Protein AF-A0A495JS98-F1 (afdb_monomer_lite)

Sequence (91 aa):
MGTTSPQPPHVPAGTVLELSKEDWRYGGFTLFLRVESVRDDLSSYYDDEWVWVSGQQLARDGTPLGQLDALVRVSALPGAEDPAALGEQFD

Radius of gyration: 14.85 Å; chains: 1; bounding box: 31×41×39 Å

Secondary structure (DSSP, 8-state):
----------PPTT-EEEE-TTTEES-SS-EEEEEEEEEGGGGGGGTTTEEEEEEEEE-TTS-EEEEEEEEEEGGGSTT---GGGG-----

Organism: NCBI:txid589240

Foldseek 3Di:
DDPPDQDQQDADQQDWAFAACVFWPDDNGTWTWRFHDKDQVCCVVVVVQWTWTWGFTADPVRHTPGIDIIIGGSVSGPRSPDPVPPPDDDD

pLDDT: mean 74.95, std 16.18, range [38.56, 92.5]

Structure (mmCIF, N/CA/C/O backbone):
data_AF-A0A495JS98-F1
#
_entry.id   AF-A0A495JS98-F1
#
loop_
_atom_site.group_PDB
_atom_site.id
_atom_site.type_symbol
_atom_site.label_atom_id
_atom_site.label_alt_id
_atom_site.label_comp_id
_atom_site.label_asym_id
_atom_site.label_entity_id
_atom_site.label_seq_id
_atom_site.pdbx_PDB_ins_code
_atom_site.Cartn_x
_atom_site.Cartn_y
_atom_site.Cartn_z
_atom_site.occupancy
_atom_site.B_iso_or_equiv
_atom_site.auth_seq_id
_atom_site.auth_comp_id
_atom_site.auth_asym_id
_atom_site.auth_atom_id
_atom_site.pdbx_PDB_model_num
ATOM 1 N N . MET A 1 1 ? 17.434 -21.357 -28.172 1.00 40.53 1 MET A N 1
ATOM 2 C CA . MET A 1 1 ? 17.726 -20.028 -27.599 1.00 40.53 1 MET A CA 1
ATOM 3 C C . MET A 1 1 ? 16.410 -19.441 -27.097 1.00 40.53 1 MET A C 1
ATOM 5 O O . MET A 1 1 ? 15.804 -18.639 -27.791 1.00 40.53 1 MET A O 1
ATOM 9 N N . GLY A 1 2 ? 15.888 -19.932 -25.971 1.00 43.06 2 GLY A N 1
ATOM 10 C CA . GLY A 1 2 ? 14.722 -19.323 -25.332 1.00 43.06 2 GLY A CA 1
ATOM 11 C C . GLY A 1 2 ? 15.247 -18.323 -24.320 1.00 43.06 2 GLY A C 1
ATOM 12 O O . GLY A 1 2 ? 15.752 -18.735 -23.285 1.00 43.06 2 GLY A O 1
ATOM 13 N N . THR A 1 3 ? 15.225 -17.034 -24.637 1.00 38.56 3 THR A N 1
ATOM 14 C CA . THR A 1 3 ? 15.421 -16.006 -23.615 1.00 38.56 3 THR A CA 1
ATOM 15 C C . THR A 1 3 ? 14.143 -15.987 -22.789 1.00 38.56 3 THR A C 1
ATOM 17 O O . THR A 1 3 ? 13.166 -15.348 -23.175 1.00 38.56 3 THR A O 1
ATOM 20 N N . THR A 1 4 ? 14.101 -16.755 -21.704 1.00 44.50 4 THR A N 1
ATOM 21 C CA . THR A 1 4 ? 13.117 -16.536 -20.646 1.00 44.50 4 THR A CA 1
ATOM 22 C C . THR A 1 4 ? 13.452 -15.182 -20.039 1.00 44.50 4 THR A C 1
ATOM 24 O O . THR A 1 4 ? 14.355 -15.079 -19.210 1.00 44.50 4 THR A O 1
ATOM 27 N N . SER A 1 5 ? 12.801 -14.123 -20.530 1.00 42.28 5 SER A N 1
ATOM 28 C CA . SER A 1 5 ? 12.760 -12.857 -19.803 1.00 42.28 5 SER A CA 1
ATOM 29 C C . SER A 1 5 ? 12.303 -13.163 -18.377 1.00 42.28 5 SER A C 1
ATOM 31 O O . SER A 1 5 ? 11.391 -13.983 -18.228 1.00 42.28 5 SER A O 1
ATOM 33 N N . PRO A 1 6 ? 12.908 -12.556 -17.343 1.00 50.00 6 PRO A N 1
ATOM 34 C CA . PRO A 1 6 ? 12.339 -12.607 -16.007 1.00 50.00 6 PRO A CA 1
ATOM 35 C C . PRO A 1 6 ? 10.945 -11.997 -16.123 1.00 50.00 6 PRO A C 1
ATOM 37 O O . PRO A 1 6 ? 10.794 -10.805 -16.381 1.00 50.00 6 PRO A O 1
ATOM 40 N N . GLN A 1 7 ? 9.924 -12.848 -16.099 1.00 47.28 7 GLN A N 1
ATOM 41 C CA . GLN A 1 7 ? 8.558 -12.378 -16.177 1.00 47.28 7 GLN A CA 1
ATOM 42 C C . GLN A 1 7 ? 8.306 -11.661 -14.851 1.00 47.28 7 GLN A C 1
ATOM 44 O O . GLN A 1 7 ? 8.515 -12.279 -13.803 1.00 47.28 7 GLN A O 1
ATOM 49 N N . PRO A 1 8 ? 7.927 -10.377 -14.871 1.00 53.19 8 PRO A N 1
ATOM 50 C CA . PRO A 1 8 ? 7.683 -9.646 -13.642 1.00 53.19 8 PRO A CA 1
ATOM 51 C C . PRO A 1 8 ? 6.645 -10.393 -12.796 1.00 53.19 8 PRO A C 1
ATOM 53 O O . PRO A 1 8 ? 5.732 -11.018 -13.355 1.00 53.19 8 PRO A O 1
ATOM 56 N N . PRO A 1 9 ? 6.777 -10.367 -11.459 1.00 60.56 9 PRO A N 1
ATOM 57 C CA . PRO A 1 9 ? 5.890 -11.089 -10.556 1.00 60.56 9 PRO A CA 1
ATOM 58 C C . PRO A 1 9 ? 4.442 -10.664 -10.811 1.00 60.56 9 PRO A C 1
ATOM 60 O O . PRO A 1 9 ? 4.017 -9.551 -10.494 1.00 60.56 9 PRO A O 1
ATOM 63 N N . HIS A 1 10 ? 3.662 -11.555 -11.414 1.00 64.44 10 HIS A N 1
ATOM 64 C CA . HIS A 1 10 ? 2.297 -11.249 -11.808 1.00 64.44 10 HIS A CA 1
ATOM 65 C C . HIS A 1 10 ? 1.368 -11.515 -10.621 1.00 64.44 10 HIS A C 1
ATOM 67 O O . HIS A 1 10 ? 0.821 -12.607 -10.473 1.00 64.44 10 HIS A O 1
ATOM 73 N N . VAL A 1 11 ? 1.218 -10.526 -9.737 1.00 72.81 11 VAL A N 1
ATOM 74 C CA . VAL A 1 11 ? 0.337 -10.637 -8.565 1.00 72.81 11 VAL A CA 1
ATOM 75 C C . VAL A 1 11 ? -1.107 -10.364 -8.995 1.00 72.81 11 VAL A C 1
ATOM 77 O O . VAL A 1 11 ? -1.416 -9.246 -9.417 1.00 72.81 11 VAL A O 1
ATOM 80 N N . PRO A 1 12 ? -2.021 -11.345 -8.891 1.00 77.25 12 PRO A N 1
ATOM 81 C CA . PRO A 1 12 ? -3.392 -11.147 -9.330 1.00 77.25 12 PRO A CA 1
ATOM 82 C C . PRO A 1 12 ? -4.126 -10.151 -8.428 1.00 77.25 12 PRO A C 1
ATOM 84 O O . PRO A 1 12 ? -3.982 -10.170 -7.200 1.00 77.25 12 PRO A O 1
ATOM 87 N N . ALA A 1 13 ? -4.972 -9.315 -9.035 1.00 80.75 13 ALA A N 1
ATOM 88 C CA . ALA A 1 13 ? -5.875 -8.442 -8.296 1.00 80.75 13 ALA A CA 1
ATOM 89 C C . ALA A 1 13 ? -6.779 -9.271 -7.366 1.00 80.75 13 ALA A C 1
ATOM 91 O O . ALA A 1 13 ? -7.297 -10.327 -7.731 1.00 80.75 13 ALA A O 1
ATOM 92 N N . GLY A 1 14 ? -6.953 -8.794 -6.140 1.00 83.25 14 GLY A N 1
ATOM 93 C CA . GLY A 1 14 ? -7.646 -9.478 -5.057 1.00 83.25 14 GLY A CA 1
ATOM 94 C C . GLY A 1 14 ? -6.733 -10.267 -4.119 1.00 83.25 14 GLY A C 1
ATOM 95 O O . GLY A 1 14 ? -7.214 -10.651 -3.051 1.00 83.25 14 GLY A O 1
ATOM 96 N N . THR A 1 15 ? -5.455 -10.462 -4.466 1.00 86.31 15 THR A N 1
ATOM 97 C CA . THR A 1 15 ? -4.455 -11.102 -3.595 1.00 86.31 15 THR A CA 1
ATOM 98 C C . THR A 1 15 ? -4.175 -10.232 -2.383 1.00 86.31 15 THR A C 1
ATOM 100 O O . THR A 1 15 ? -3.928 -9.038 -2.524 1.00 86.31 15 THR A O 1
ATOM 103 N N . VAL A 1 16 ? -4.196 -10.824 -1.191 1.00 87.00 16 VAL A N 1
ATOM 104 C CA . VAL A 1 16 ? -3.785 -10.143 0.038 1.00 87.00 16 VAL A CA 1
ATOM 105 C C . VAL A 1 16 ? -2.300 -10.398 0.246 1.00 87.00 16 VAL A C 1
ATOM 107 O O . VAL A 1 16 ? -1.890 -11.533 0.472 1.00 87.00 16 VAL A O 1
ATOM 110 N N . LEU A 1 17 ? -1.508 -9.338 0.144 1.00 86.31 17 LEU A N 1
ATOM 111 C CA . LEU A 1 17 ? -0.093 -9.337 0.478 1.00 86.31 17 LEU A CA 1
ATOM 112 C C . LEU A 1 17 ? 0.067 -9.047 1.965 1.00 86.31 17 LEU A C 1
ATOM 114 O O . LEU A 1 17 ? -0.504 -8.079 2.470 1.00 86.31 17 LEU A O 1
ATOM 118 N N . GLU A 1 18 ? 0.861 -9.867 2.642 1.00 89.75 18 GLU A N 1
ATOM 119 C CA . GLU A 1 18 ? 1.380 -9.583 3.975 1.00 89.75 18 GLU A CA 1
ATOM 120 C C . GLU A 1 18 ? 2.835 -9.139 3.817 1.00 89.75 18 GLU A C 1
ATOM 122 O O . GLU A 1 18 ? 3.695 -9.929 3.441 1.00 89.75 18 GLU A O 1
ATOM 127 N N . LEU A 1 19 ? 3.095 -7.856 4.053 1.00 87.00 19 LEU A N 1
ATOM 128 C CA . LEU A 1 19 ? 4.405 -7.246 3.853 1.00 87.00 19 LEU A CA 1
ATOM 129 C C . LEU A 1 19 ? 4.970 -6.815 5.199 1.00 87.00 19 LEU A C 1
ATOM 131 O O . LEU A 1 19 ? 4.341 -6.038 5.927 1.00 87.00 19 LEU A O 1
ATOM 135 N N . SER A 1 20 ? 6.170 -7.282 5.539 1.00 87.06 20 SER A N 1
ATOM 136 C CA . SER A 1 20 ? 6.868 -6.807 6.735 1.00 87.06 20 SER A CA 1
ATOM 137 C C . SER A 1 20 ? 7.344 -5.377 6.521 1.00 87.06 20 SER A C 1
ATOM 139 O O . SER A 1 20 ? 7.546 -4.948 5.392 1.00 87.06 20 SER A O 1
ATOM 141 N N . LYS A 1 21 ? 7.621 -4.637 7.601 1.00 86.12 21 LYS A N 1
ATOM 142 C CA . LYS A 1 21 ? 8.131 -3.248 7.538 1.00 86.12 21 LYS A CA 1
ATOM 143 C C . LYS A 1 21 ? 9.371 -3.050 6.633 1.00 86.12 21 LYS A C 1
ATOM 145 O O . LYS A 1 21 ? 9.734 -1.919 6.343 1.00 86.12 21 LYS A O 1
ATOM 150 N N . GLU A 1 22 ? 10.087 -4.128 6.315 1.00 85.50 22 GLU A N 1
ATOM 151 C CA . GLU A 1 22 ? 11.327 -4.146 5.526 1.00 85.50 22 GLU A CA 1
ATOM 152 C C . GLU A 1 22 ? 11.049 -4.393 4.032 1.00 85.50 22 GLU A C 1
ATOM 154 O O . GLU A 1 22 ? 11.831 -3.981 3.174 1.00 85.50 22 GLU A O 1
ATOM 159 N N . ASP A 1 23 ? 9.902 -5.005 3.734 1.00 85.69 23 ASP A N 1
ATOM 160 C CA . ASP A 1 23 ? 9.460 -5.419 2.403 1.00 85.69 23 ASP A CA 1
ATOM 161 C C . ASP A 1 23 ? 8.624 -4.351 1.692 1.00 85.69 23 ASP A C 1
ATOM 163 O O . ASP A 1 23 ? 8.318 -4.484 0.508 1.00 85.69 23 ASP A O 1
ATOM 167 N N . TRP A 1 24 ? 8.255 -3.274 2.388 1.00 88.06 24 TRP A N 1
ATOM 168 C CA . TRP A 1 24 ? 7.586 -2.125 1.788 1.00 88.06 24 TRP A CA 1
ATOM 169 C C . TRP A 1 24 ? 8.089 -0.801 2.365 1.00 88.06 24 TRP A C 1
ATOM 171 O O . TRP A 1 24 ? 8.565 -0.712 3.497 1.00 88.06 24 TRP A O 1
ATOM 181 N N . ARG A 1 25 ? 7.995 0.258 1.562 1.00 81.94 25 ARG A N 1
ATOM 182 C CA . ARG A 1 25 ? 8.329 1.635 1.955 1.00 81.94 25 ARG A CA 1
ATOM 183 C C . ARG A 1 25 ? 7.062 2.404 2.310 1.00 81.94 25 ARG A C 1
ATOM 185 O O . ARG A 1 25 ? 6.003 2.102 1.790 1.00 81.94 25 ARG A O 1
ATOM 192 N N . TYR A 1 26 ? 7.216 3.461 3.110 1.00 74.19 26 TYR A N 1
ATOM 193 C CA . TYR A 1 26 ? 6.166 4.399 3.559 1.00 74.19 26 TYR A CA 1
ATOM 194 C C . TYR A 1 26 ? 5.390 4.016 4.827 1.00 74.19 26 TYR A C 1
ATOM 196 O O . TYR A 1 26 ? 4.674 4.863 5.359 1.00 74.19 26 TYR A O 1
ATOM 204 N N . GLY A 1 27 ? 5.625 2.840 5.415 1.00 65.88 27 GLY A N 1
ATOM 205 C CA . GLY A 1 27 ? 5.176 2.564 6.779 1.00 65.88 27 GLY A CA 1
ATOM 206 C C . GLY A 1 27 ? 6.143 1.704 7.574 1.00 65.88 27 GLY A C 1
ATOM 207 O O . GLY A 1 27 ? 6.906 0.909 7.045 1.00 65.88 27 GLY A O 1
ATOM 208 N N . GLY A 1 28 ? 6.141 1.926 8.886 1.00 76.06 28 GLY A N 1
ATOM 209 C CA . GLY A 1 28 ? 7.007 1.233 9.843 1.00 76.06 28 GLY A CA 1
ATOM 210 C C . GLY A 1 28 ? 6.355 0.006 10.481 1.00 76.06 28 GLY A C 1
ATOM 211 O O . GLY A 1 28 ? 6.708 -0.343 11.604 1.00 76.06 28 GLY A O 1
ATOM 212 N N . PHE A 1 29 ? 5.362 -0.597 9.825 1.00 83.50 29 PHE A N 1
ATOM 213 C CA . PHE A 1 29 ? 4.527 -1.668 10.376 1.00 83.50 29 PHE A CA 1
ATOM 214 C C . PHE A 1 29 ? 4.215 -2.732 9.320 1.00 83.50 29 PHE A C 1
ATOM 216 O O . PHE A 1 29 ? 4.410 -2.503 8.129 1.00 83.50 29 PHE A O 1
ATOM 223 N N . THR A 1 30 ? 3.735 -3.898 9.756 1.00 87.75 30 THR A N 1
ATOM 224 C CA . THR A 1 30 ? 3.263 -4.956 8.853 1.00 87.75 30 THR A CA 1
ATOM 225 C C . THR A 1 30 ? 2.034 -4.482 8.090 1.00 87.75 30 THR A C 1
ATOM 227 O O . THR A 1 30 ? 1.024 -4.121 8.702 1.00 87.75 30 THR A O 1
ATOM 230 N N . LEU A 1 31 ? 2.120 -4.480 6.765 1.00 86.75 31 LEU A N 1
ATOM 231 C CA . LEU A 1 31 ? 1.050 -4.046 5.886 1.00 86.75 31 LEU A CA 1
ATOM 232 C C . LEU A 1 31 ? 0.314 -5.257 5.320 1.00 86.75 31 LEU A C 1
ATOM 234 O O . LEU A 1 31 ? 0.920 -6.123 4.699 1.00 86.75 31 LEU A O 1
ATOM 238 N N . PHE A 1 32 ? -1.004 -5.266 5.494 1.00 90.81 32 PHE A N 1
ATOM 239 C CA . PHE A 1 32 ? -1.899 -6.158 4.771 1.00 90.81 32 PHE A CA 1
ATOM 240 C C . PHE A 1 32 ? -2.498 -5.359 3.623 1.00 90.81 32 PHE A C 1
ATOM 242 O O . PHE A 1 32 ? -3.272 -4.433 3.861 1.00 90.81 32 PHE A O 1
ATOM 249 N N . LEU A 1 33 ? -2.115 -5.663 2.388 1.00 89.94 33 LEU A N 1
ATOM 250 C CA . LEU A 1 33 ? -2.589 -4.936 1.215 1.00 89.94 33 LEU A CA 1
ATOM 251 C C . LEU A 1 33 ? -3.288 -5.8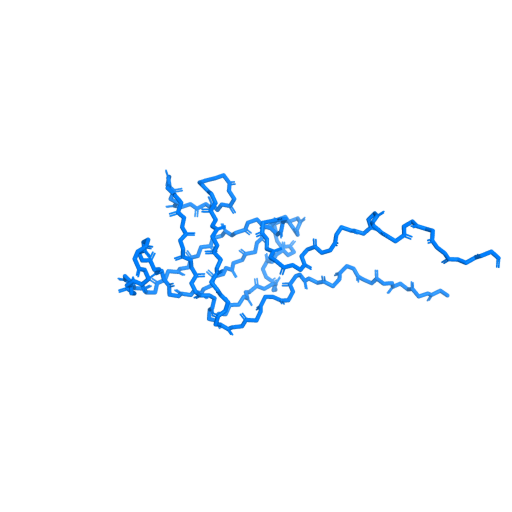98 0.272 1.00 89.94 33 LEU A C 1
ATOM 253 O O . LEU A 1 33 ? -2.676 -6.825 -0.251 1.00 89.94 33 LEU A O 1
ATOM 257 N N . ARG A 1 34 ? -4.571 -5.659 0.021 1.00 91.12 34 ARG A N 1
ATOM 258 C CA . ARG A 1 34 ? -5.277 -6.342 -1.052 1.00 91.12 34 ARG A CA 1
ATOM 259 C C . ARG A 1 34 ? -4.947 -5.656 -2.367 1.00 91.12 34 ARG A C 1
ATOM 261 O O . ARG A 1 34 ? -5.391 -4.538 -2.595 1.00 91.12 34 ARG A O 1
ATOM 268 N N . VAL A 1 35 ? -4.186 -6.331 -3.216 1.00 89.44 35 VAL A N 1
ATOM 269 C CA . VAL A 1 35 ? -3.768 -5.831 -4.528 1.00 89.44 35 VAL A CA 1
ATOM 270 C C . VAL A 1 35 ? -4.996 -5.510 -5.369 1.00 89.44 35 VAL A C 1
ATOM 272 O O . VAL A 1 35 ? -5.859 -6.364 -5.551 1.00 89.44 35 VAL A O 1
ATOM 275 N N . GLU A 1 36 ? -5.067 -4.304 -5.913 1.00 88.44 36 GLU A N 1
ATOM 276 C CA . GLU A 1 36 ? -6.054 -3.942 -6.935 1.00 88.44 36 GLU A CA 1
ATOM 277 C C . GLU A 1 36 ? -5.371 -3.735 -8.285 1.00 88.44 36 GLU A C 1
ATOM 279 O O . GLU A 1 36 ? -5.885 -4.164 -9.317 1.00 88.44 36 GLU A O 1
ATOM 284 N N . SER A 1 37 ? -4.182 -3.130 -8.278 1.00 84.44 37 SER A N 1
ATOM 285 C CA . SER A 1 37 ? -3.373 -2.912 -9.469 1.00 84.44 37 SER A CA 1
ATOM 286 C C . SER A 1 37 ? -1.886 -2.919 -9.124 1.00 84.44 37 SER A C 1
ATOM 288 O O . SER A 1 37 ? -1.455 -2.273 -8.170 1.00 84.44 37 SER A O 1
ATOM 290 N N . VAL A 1 38 ? -1.095 -3.632 -9.920 1.00 83.75 38 VAL A N 1
ATOM 291 C CA . VAL A 1 38 ? 0.369 -3.618 -9.849 1.00 83.75 38 VAL A CA 1
ATOM 292 C C . VAL A 1 38 ? 0.890 -2.819 -11.033 1.00 83.75 38 VAL A C 1
ATOM 294 O O . VAL A 1 38 ? 0.519 -3.084 -12.174 1.00 83.75 38 VAL A O 1
ATOM 297 N N . ARG A 1 39 ? 1.737 -1.829 -10.759 1.00 81.62 39 ARG A N 1
ATOM 298 C CA . ARG A 1 39 ? 2.404 -1.008 -11.771 1.00 81.62 39 ARG A CA 1
ATOM 299 C C . ARG A 1 39 ? 3.831 -1.490 -11.950 1.00 81.62 39 ARG A C 1
ATOM 301 O O . ARG A 1 39 ? 4.771 -0.867 -11.456 1.00 81.62 39 ARG A O 1
ATOM 308 N N . ASP A 1 40 ? 3.962 -2.605 -12.653 1.00 72.38 40 ASP A N 1
ATOM 309 C CA . ASP A 1 40 ? 5.261 -3.150 -13.029 1.00 72.38 40 ASP A CA 1
ATOM 310 C C . ASP A 1 40 ? 5.992 -2.278 -14.060 1.00 72.38 40 ASP A C 1
ATOM 312 O O . ASP A 1 40 ? 7.205 -2.194 -14.027 1.00 72.38 40 ASP A O 1
ATOM 316 N N . ASP A 1 41 ? 5.297 -1.470 -14.866 1.00 70.38 41 ASP A N 1
ATOM 317 C CA . ASP A 1 41 ? 5.959 -0.507 -15.765 1.00 70.38 41 ASP A CA 1
ATOM 318 C C . ASP A 1 41 ? 6.907 0.470 -15.038 1.00 70.38 41 ASP A C 1
ATOM 320 O O . ASP A 1 41 ? 7.776 1.094 -15.648 1.00 70.38 41 ASP A O 1
ATOM 324 N N . LEU A 1 42 ? 6.722 0.636 -13.723 1.00 70.31 42 LEU A N 1
ATOM 325 C CA . LEU A 1 42 ? 7.571 1.470 -12.882 1.00 70.31 42 LEU A CA 1
ATOM 326 C C . LEU A 1 42 ? 8.723 0.694 -12.227 1.00 70.31 42 LEU A C 1
ATOM 328 O O . LEU A 1 42 ? 9.636 1.346 -11.729 1.00 70.31 42 LEU A O 1
ATOM 332 N N . SER A 1 43 ? 8.721 -0.643 -12.226 1.00 69.88 43 SER A N 1
ATOM 333 C CA . SER A 1 43 ? 9.738 -1.469 -11.555 1.00 69.88 43 SER A CA 1
ATOM 334 C C . SER A 1 43 ? 11.119 -1.341 -12.203 1.00 69.88 43 SER A C 1
ATOM 336 O O . SER A 1 43 ? 12.116 -1.200 -11.496 1.00 69.88 43 SER A O 1
ATOM 338 N N . SER A 1 44 ? 11.173 -1.203 -13.531 1.00 69.38 44 SER A N 1
ATOM 339 C CA . SER A 1 44 ? 12.401 -0.907 -14.288 1.00 69.38 44 SER A CA 1
ATOM 340 C C . SER A 1 44 ? 13.089 0.409 -13.880 1.00 69.38 44 SER A C 1
ATOM 342 O O . SER A 1 44 ? 14.287 0.575 -14.093 1.00 69.38 44 SER A O 1
ATOM 344 N N . TYR A 1 45 ? 12.372 1.361 -13.267 1.00 72.69 45 TYR A N 1
ATOM 345 C CA . TYR A 1 45 ? 12.990 2.575 -12.707 1.00 72.69 45 TYR A CA 1
ATOM 346 C C . TYR A 1 45 ? 13.652 2.346 -11.337 1.00 72.69 45 TYR A C 1
ATOM 348 O O . TYR A 1 45 ? 14.388 3.214 -10.865 1.00 72.69 45 TYR A O 1
ATOM 356 N N . TYR A 1 46 ? 13.392 1.200 -10.705 1.00 71.88 46 TYR A N 1
ATOM 357 C CA . TYR A 1 46 ? 13.874 0.811 -9.379 1.00 71.88 46 TYR A CA 1
ATOM 358 C C . TYR A 1 46 ? 14.696 -0.487 -9.418 1.00 71.88 46 TYR A C 1
ATOM 360 O O . TYR A 1 46 ? 14.645 -1.271 -8.469 1.00 71.88 46 TYR A O 1
ATOM 368 N N . ASP A 1 47 ? 15.457 -0.696 -10.498 1.00 72.62 47 ASP A N 1
ATOM 369 C CA . ASP A 1 47 ? 16.346 -1.858 -10.678 1.00 72.62 47 ASP A CA 1
ATOM 370 C C . ASP A 1 47 ? 15.600 -3.210 -10.645 1.00 72.62 47 ASP A C 1
ATOM 372 O O . ASP A 1 47 ? 16.163 -4.231 -10.264 1.00 72.62 47 ASP A O 1
ATOM 376 N N . ASP A 1 48 ? 14.297 -3.204 -10.962 1.00 74.56 48 ASP A N 1
ATOM 377 C CA . ASP A 1 48 ? 13.398 -4.363 -10.851 1.00 74.56 48 ASP A CA 1
ATOM 378 C C . ASP A 1 48 ? 13.331 -4.959 -9.422 1.00 74.56 48 ASP A C 1
ATOM 380 O O . ASP A 1 48 ? 12.798 -6.046 -9.198 1.00 74.56 48 ASP A O 1
ATOM 384 N N . GLU A 1 49 ? 13.824 -4.226 -8.415 1.00 81.25 49 GLU A N 1
ATOM 385 C CA . GLU A 1 49 ? 13.819 -4.641 -7.009 1.00 81.25 49 GLU A CA 1
ATOM 386 C C . GLU A 1 49 ? 12.520 -4.218 -6.301 1.00 81.25 49 GLU A C 1
ATOM 388 O O . GLU A 1 49 ? 12.074 -4.867 -5.348 1.00 81.25 49 GLU A O 1
ATOM 393 N N . TRP A 1 50 ? 11.878 -3.149 -6.782 1.00 85.19 50 TRP A N 1
ATOM 394 C CA . TRP A 1 50 ? 10.678 -2.567 -6.182 1.00 85.19 50 TRP A CA 1
ATOM 395 C C . TRP A 1 50 ? 9.580 -2.341 -7.210 1.00 85.19 50 TRP A C 1
ATOM 397 O O . TRP A 1 50 ? 9.831 -1.855 -8.307 1.00 85.19 50 TRP A O 1
ATOM 407 N N . VAL A 1 51 ? 8.337 -2.598 -6.815 1.00 85.00 51 VAL A N 1
ATOM 408 C CA . VAL A 1 51 ? 7.157 -2.383 -7.646 1.00 85.00 51 VAL A CA 1
ATOM 409 C C . VAL A 1 51 ? 6.092 -1.596 -6.895 1.00 85.00 51 VAL A C 1
ATOM 411 O O . VAL A 1 51 ? 5.895 -1.747 -5.687 1.00 85.00 51 VAL A O 1
ATOM 414 N N . TRP A 1 52 ? 5.398 -0.720 -7.616 1.00 87.44 52 TRP A N 1
ATOM 415 C CA . TRP A 1 52 ? 4.269 0.020 -7.071 1.00 87.44 52 TRP A CA 1
ATOM 416 C C . TRP A 1 52 ? 3.023 -0.857 -7.064 1.00 87.44 52 TRP A C 1
ATOM 418 O O . TRP A 1 52 ? 2.541 -1.279 -8.115 1.00 87.44 52 TRP A O 1
ATOM 428 N N . VAL A 1 53 ? 2.472 -1.085 -5.877 1.00 86.62 53 VAL A N 1
ATOM 429 C CA . VAL A 1 53 ? 1.218 -1.810 -5.689 1.00 86.62 53 VAL A CA 1
ATOM 430 C C . VAL A 1 53 ? 0.178 -0.836 -5.157 1.00 86.62 53 VAL A C 1
ATOM 432 O O . VAL A 1 53 ? 0.314 -0.292 -4.064 1.00 86.62 53 VAL A O 1
ATOM 435 N N . SER A 1 54 ? -0.868 -0.623 -5.946 1.00 89.75 54 SER A N 1
ATOM 436 C CA . SER A 1 54 ? -2.072 0.082 -5.525 1.00 89.75 54 SER A CA 1
ATOM 437 C C . SER A 1 54 ? -3.091 -0.943 -5.058 1.00 89.75 54 SER A C 1
ATOM 439 O O . SER A 1 54 ? -3.355 -1.940 -5.743 1.00 89.75 54 SER A O 1
ATOM 441 N N . GLY A 1 55 ? -3.660 -0.726 -3.883 1.00 91.38 55 GLY A N 1
ATOM 442 C CA . GLY A 1 55 ? -4.648 -1.645 -3.361 1.00 91.38 55 GLY A CA 1
ATOM 443 C C . GLY A 1 55 ? -5.394 -1.120 -2.158 1.00 91.38 55 GLY A C 1
ATOM 444 O O . GLY A 1 55 ? -5.218 0.016 -1.724 1.00 91.38 55 GLY A O 1
ATOM 445 N N . GLN A 1 56 ? -6.203 -1.992 -1.574 1.00 92.50 56 GLN A N 1
ATOM 446 C CA . GLN A 1 56 ? -6.927 -1.695 -0.356 1.00 92.50 56 GLN A CA 1
ATOM 447 C C . GLN A 1 56 ? -6.134 -2.183 0.853 1.00 92.50 56 GLN A C 1
ATOM 449 O O . GLN A 1 56 ? -5.925 -3.384 1.035 1.00 92.50 56 GLN A O 1
ATOM 454 N N . GLN A 1 57 ? -5.697 -1.251 1.697 1.00 91.88 57 GLN A N 1
ATOM 455 C CA . GLN A 1 57 ? -5.105 -1.574 2.984 1.00 91.88 57 GLN A CA 1
ATOM 456 C C . GLN A 1 57 ? -6.154 -2.259 3.858 1.00 91.88 57 GLN A C 1
ATOM 458 O O . GLN A 1 57 ? -7.275 -1.771 4.018 1.00 91.88 57 GLN A O 1
ATOM 463 N N . LEU A 1 58 ? -5.759 -3.372 4.459 1.00 92.00 58 LEU A N 1
ATOM 464 C CA . LEU A 1 58 ? -6.537 -4.125 5.421 1.00 92.00 58 LEU A CA 1
ATOM 465 C C . LEU A 1 58 ? -5.917 -3.977 6.814 1.00 92.00 58 LEU A C 1
ATOM 467 O O . LEU A 1 58 ? -4.702 -3.859 6.988 1.00 92.00 58 LEU A O 1
ATOM 471 N N . ALA A 1 59 ? -6.767 -3.989 7.832 1.00 89.38 59 ALA A N 1
ATOM 472 C CA . ALA A 1 59 ? -6.352 -4.240 9.199 1.00 89.38 59 ALA A CA 1
ATOM 473 C C . ALA A 1 59 ? -5.993 -5.724 9.365 1.00 89.38 59 ALA A C 1
ATOM 475 O O . ALA A 1 59 ? -6.389 -6.567 8.562 1.00 89.38 59 ALA A O 1
ATOM 476 N N . ARG A 1 60 ? -5.336 -6.066 10.478 1.00 84.81 60 ARG A N 1
ATOM 477 C CA . ARG A 1 60 ? -5.031 -7.463 10.840 1.00 84.81 60 ARG A CA 1
ATOM 478 C C . ARG A 1 60 ? -6.274 -8.365 10.918 1.00 84.81 60 ARG A C 1
ATOM 480 O O . ARG A 1 60 ? -6.165 -9.568 10.738 1.00 84.81 60 ARG A O 1
ATOM 487 N N . ASP A 1 61 ? -7.437 -7.782 11.188 1.00 86.50 61 ASP A N 1
ATOM 488 C CA . ASP A 1 61 ? -8.731 -8.476 11.247 1.00 86.50 61 ASP A CA 1
ATOM 489 C C . ASP A 1 61 ? -9.382 -8.666 9.857 1.00 86.50 61 ASP A C 1
ATOM 491 O O . ASP A 1 61 ? -10.443 -9.264 9.733 1.00 86.50 61 ASP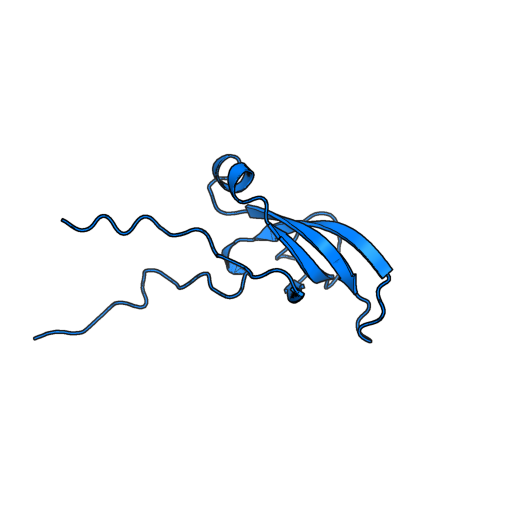 A O 1
ATOM 495 N N . GLY A 1 62 ? -8.764 -8.141 8.792 1.00 85.62 62 GLY A N 1
ATOM 496 C CA . GLY A 1 62 ? -9.309 -8.145 7.429 1.00 85.62 62 GLY A CA 1
ATOM 497 C C . GLY A 1 62 ? -10.210 -6.948 7.105 1.00 85.62 62 GLY A C 1
ATOM 498 O O . GLY A 1 62 ? -10.672 -6.818 5.973 1.00 85.62 62 GLY A O 1
ATOM 499 N N . THR A 1 63 ? -10.440 -6.044 8.062 1.00 90.62 63 THR A N 1
ATOM 500 C CA . THR A 1 63 ? -11.237 -4.825 7.851 1.00 90.62 63 THR A CA 1
ATOM 501 C C . THR A 1 63 ? -10.557 -3.886 6.849 1.00 90.62 63 THR A C 1
ATOM 503 O O . THR A 1 63 ? -9.402 -3.522 7.074 1.00 90.62 63 THR A O 1
ATOM 506 N N . PRO A 1 64 ? -11.241 -3.433 5.784 1.00 90.88 64 PRO A N 1
ATOM 507 C CA . PRO A 1 64 ? -10.687 -2.452 4.859 1.00 90.88 64 PRO A CA 1
ATOM 508 C C . PRO A 1 64 ? -10.505 -1.093 5.547 1.00 90.88 64 PRO A C 1
ATOM 510 O O . PRO A 1 64 ? -11.460 -0.508 6.053 1.00 90.88 64 PRO A O 1
ATOM 513 N N . LEU A 1 65 ? -9.269 -0.595 5.561 1.00 89.12 65 LEU A N 1
ATOM 514 C CA . LEU A 1 65 ? -8.890 0.695 6.146 1.00 89.12 65 LEU A CA 1
ATOM 515 C C . LEU A 1 65 ? -8.936 1.832 5.119 1.00 89.12 65 LEU A C 1
ATOM 517 O O . LEU A 1 65 ? -9.219 2.971 5.482 1.00 89.12 65 LEU A O 1
ATOM 521 N N . GLY A 1 66 ? -8.686 1.530 3.844 1.00 90.06 66 GLY A N 1
ATOM 522 C CA . GLY A 1 66 ? -8.702 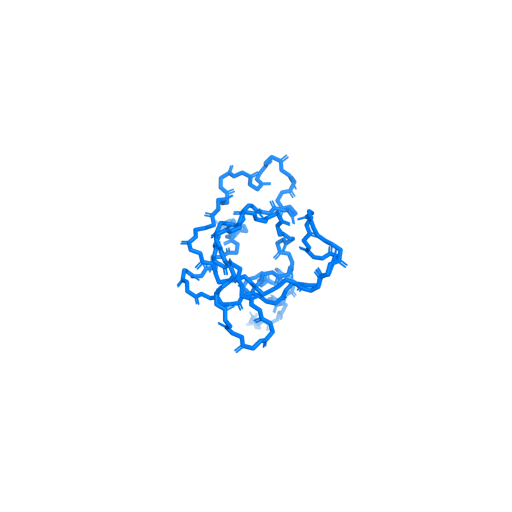2.517 2.765 1.00 90.06 66 GLY A CA 1
ATOM 523 C C . GLY A 1 66 ? -7.834 2.100 1.587 1.00 90.06 66 GLY A C 1
ATOM 524 O O . GLY A 1 66 ? -7.190 1.057 1.632 1.00 90.06 66 GLY A O 1
ATOM 525 N N . GLN A 1 67 ? -7.828 2.907 0.531 1.00 90.56 67 GLN A N 1
ATOM 526 C CA . GLN A 1 67 ? -6.923 2.706 -0.597 1.00 90.56 67 GLN A CA 1
ATOM 527 C C . GLN A 1 67 ? -5.524 3.217 -0.227 1.00 90.56 67 GLN A C 1
ATOM 529 O O . GLN A 1 67 ? -5.390 4.300 0.346 1.00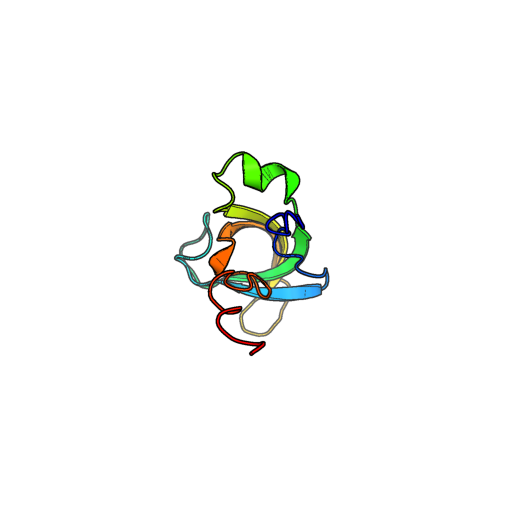 90.56 67 GLN A O 1
ATOM 534 N N . LEU A 1 68 ? -4.501 2.423 -0.528 1.00 88.06 68 LEU A N 1
ATOM 535 C CA . LEU A 1 68 ? -3.103 2.712 -0.251 1.00 88.06 68 LEU A CA 1
ATOM 536 C C . LEU A 1 68 ? -2.253 2.291 -1.448 1.00 88.06 68 LEU A C 1
ATOM 538 O O . LEU A 1 68 ? -2.320 1.153 -1.912 1.00 88.06 68 LEU A O 1
ATOM 542 N N . ASP A 1 69 ? -1.406 3.206 -1.894 1.00 88.25 69 ASP A N 1
ATOM 543 C CA . ASP A 1 69 ? -0.333 2.909 -2.825 1.00 88.25 69 ASP A CA 1
ATOM 544 C C . ASP A 1 69 ? 0.952 2.660 -2.021 1.00 88.25 69 ASP A C 1
ATOM 546 O O . ASP A 1 69 ? 1.430 3.536 -1.294 1.00 88.25 69 ASP A O 1
ATOM 550 N N . ALA A 1 70 ? 1.499 1.451 -2.127 1.00 87.06 70 ALA A N 1
ATOM 551 C CA . ALA A 1 70 ? 2.704 1.028 -1.429 1.00 87.06 70 ALA A CA 1
ATOM 552 C C . ALA A 1 70 ? 3.783 0.618 -2.433 1.00 87.06 70 ALA A C 1
ATOM 554 O O . ALA A 1 70 ? 3.508 -0.046 -3.433 1.00 87.06 70 ALA A O 1
ATOM 555 N N . LEU A 1 71 ? 5.029 0.987 -2.143 1.00 88.50 71 LEU A N 1
ATOM 556 C CA . LEU A 1 71 ? 6.180 0.484 -2.880 1.00 88.50 71 LEU A CA 1
ATOM 557 C C . LEU A 1 71 ? 6.650 -0.798 -2.196 1.00 88.50 71 LEU A C 1
ATOM 559 O O . LEU A 1 71 ? 7.079 -0.755 -1.041 1.00 88.50 71 LEU A O 1
ATOM 563 N N . VAL A 1 72 ? 6.529 -1.915 -2.903 1.00 87.06 72 VA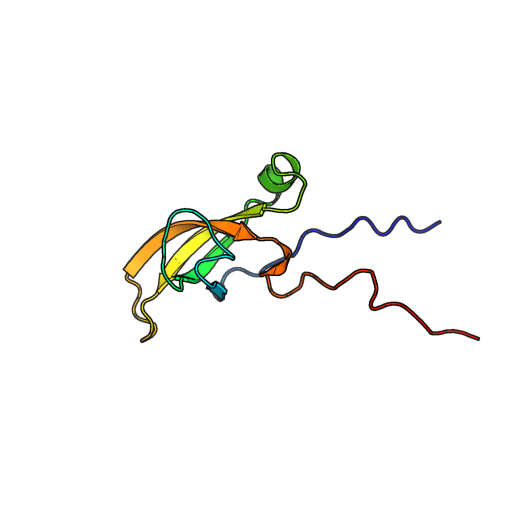L A N 1
ATOM 564 C CA . VAL A 1 72 ? 6.715 -3.273 -2.386 1.00 87.06 72 VAL A CA 1
ATOM 565 C C . VAL A 1 72 ? 7.926 -3.907 -3.050 1.00 87.06 72 VAL A C 1
ATOM 567 O O . VAL A 1 72 ? 8.134 -3.738 -4.249 1.00 87.06 72 VAL A O 1
ATOM 570 N N . ARG A 1 73 ? 8.732 -4.636 -2.284 1.00 86.00 73 ARG A N 1
ATOM 571 C CA . ARG A 1 73 ? 9.873 -5.377 -2.815 1.00 86.00 73 ARG A CA 1
ATOM 572 C C . ARG A 1 73 ? 9.385 -6.555 -3.658 1.00 86.00 73 ARG A C 1
ATOM 574 O O . ARG A 1 73 ? 8.547 -7.332 -3.207 1.00 86.00 73 ARG A O 1
ATOM 581 N N . VAL A 1 74 ? 9.954 -6.730 -4.847 1.00 80.38 74 VAL A N 1
ATOM 582 C CA . VAL A 1 74 ? 9.608 -7.823 -5.771 1.00 80.38 74 VAL A CA 1
ATOM 583 C C . VAL A 1 74 ? 9.809 -9.198 -5.125 1.00 80.38 74 VAL A C 1
ATOM 585 O O . VAL A 1 74 ? 8.926 -10.042 -5.223 1.00 80.38 74 VAL A O 1
ATOM 588 N N . SER A 1 75 ? 10.887 -9.399 -4.359 1.00 80.31 75 SER A N 1
ATOM 589 C CA . SER A 1 75 ? 11.134 -10.653 -3.622 1.00 80.31 75 SER A CA 1
ATOM 590 C C . SER A 1 75 ? 10.097 -10.979 -2.540 1.00 80.31 75 SER A C 1
ATOM 592 O O . SER A 1 75 ? 10.033 -12.119 -2.094 1.00 80.31 75 SER A O 1
ATOM 594 N N . ALA A 1 76 ? 9.303 -10.001 -2.093 1.00 79.25 76 ALA A N 1
ATOM 595 C CA . ALA A 1 76 ? 8.232 -10.216 -1.120 1.00 79.25 76 ALA A CA 1
ATOM 596 C C . ALA A 1 76 ? 6.891 -10.572 -1.785 1.00 79.25 76 ALA A C 1
ATOM 598 O O . ALA A 1 76 ? 5.912 -10.864 -1.096 1.00 79.25 76 ALA A O 1
ATOM 599 N N . LEU A 1 77 ? 6.821 -10.533 -3.120 1.00 79.19 77 LEU A N 1
ATOM 600 C CA . LEU A 1 77 ? 5.611 -10.856 -3.857 1.00 79.19 77 LEU A CA 1
ATOM 601 C C . L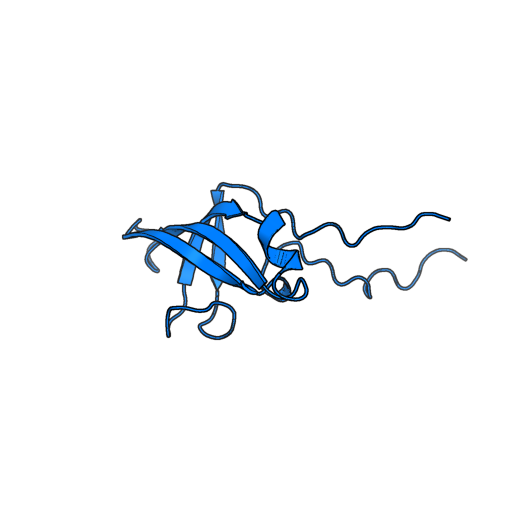EU A 1 77 ? 5.484 -12.367 -4.106 1.00 79.19 77 LEU A C 1
ATOM 603 O O . LEU A 1 77 ? 6.450 -13.022 -4.506 1.00 79.19 77 LEU A O 1
ATOM 607 N N . PRO A 1 78 ? 4.275 -12.934 -3.942 1.00 67.94 78 PRO A N 1
ATOM 608 C CA . PRO A 1 78 ? 4.015 -14.320 -4.291 1.00 67.94 78 PRO A CA 1
ATOM 609 C C . PRO A 1 78 ? 4.129 -14.480 -5.812 1.00 67.94 78 PRO A C 1
ATOM 611 O O . PRO A 1 78 ? 3.421 -13.812 -6.564 1.00 67.94 78 PRO A O 1
ATOM 614 N N . GLY A 1 79 ? 5.025 -15.359 -6.261 1.00 57.41 79 GLY A N 1
ATOM 615 C CA . GLY A 1 79 ? 5.305 -15.569 -7.686 1.00 57.41 79 GLY A CA 1
ATOM 616 C C . GLY A 1 79 ? 6.596 -14.922 -8.189 1.00 57.41 79 GLY A C 1
ATOM 617 O O . GLY A 1 79 ? 6.893 -15.047 -9.373 1.00 57.41 79 GLY A O 1
ATOM 618 N N . ALA A 1 80 ? 7.395 -14.297 -7.315 1.00 55.09 80 ALA A N 1
ATOM 619 C CA . ALA A 1 80 ? 8.829 -14.163 -7.557 1.00 55.09 80 ALA A CA 1
ATOM 620 C C . ALA A 1 80 ? 9.460 -15.564 -7.470 1.00 55.09 80 ALA A C 1
ATOM 622 O O . ALA A 1 80 ? 10.042 -15.946 -6.457 1.00 55.09 80 ALA A O 1
ATOM 623 N N . GLU A 1 81 ? 9.235 -16.389 -8.493 1.00 47.66 81 GLU A N 1
ATOM 624 C CA . GLU A 1 81 ? 9.948 -17.651 -8.618 1.00 47.66 81 GLU A CA 1
ATOM 625 C C . GLU A 1 81 ? 11.429 -17.327 -8.784 1.00 47.66 81 GLU A C 1
ATOM 627 O O . GLU A 1 81 ? 11.841 -16.614 -9.700 1.00 47.66 81 GLU A O 1
ATOM 632 N N . ASP A 1 82 ? 12.216 -17.823 -7.839 1.00 44.62 82 ASP A N 1
ATOM 633 C CA . ASP A 1 82 ? 13.662 -17.753 -7.862 1.00 44.62 82 ASP A CA 1
ATOM 634 C C . ASP A 1 82 ? 14.155 -18.411 -9.167 1.00 44.62 82 ASP A C 1
ATOM 636 O O . ASP A 1 82 ? 13.922 -19.611 -9.365 1.00 44.62 82 ASP A O 1
ATOM 640 N N . PRO A 1 83 ? 14.829 -17.690 -10.085 1.00 48.41 83 PRO A N 1
ATOM 641 C CA . PRO A 1 83 ? 15.344 -18.304 -11.307 1.00 48.41 83 PRO A CA 1
ATOM 642 C C . PRO A 1 83 ? 16.402 -19.386 -11.016 1.00 48.41 83 PRO A C 1
ATOM 644 O O . PRO A 1 83 ? 16.784 -20.115 -11.932 1.00 48.41 83 PRO A O 1
ATOM 647 N N . ALA A 1 84 ? 16.866 -19.536 -9.764 1.00 47.03 84 ALA A N 1
ATOM 648 C CA . ALA A 1 84 ? 17.779 -20.600 -9.355 1.00 47.03 84 ALA A CA 1
ATOM 649 C C . ALA A 1 84 ? 17.093 -21.946 -9.038 1.00 47.03 84 ALA A C 1
ATOM 651 O O . ALA A 1 84 ? 17.789 -22.950 -8.886 1.00 47.03 84 ALA A O 1
ATOM 652 N N . ALA A 1 85 ? 15.756 -22.016 -8.967 1.00 43.91 85 ALA A N 1
ATOM 653 C CA . ALA A 1 85 ? 15.037 -23.255 -8.635 1.00 43.91 85 ALA A CA 1
ATOM 654 C C . ALA A 1 85 ? 14.821 -24.214 -9.826 1.00 43.91 85 ALA A C 1
ATOM 656 O O . ALA A 1 85 ? 14.305 -25.313 -9.639 1.00 43.91 85 ALA A O 1
ATOM 657 N N . LEU A 1 86 ? 15.255 -23.847 -11.039 1.00 47.41 86 LEU A N 1
ATOM 658 C CA . LEU A 1 86 ? 15.294 -24.742 -12.208 1.00 47.41 86 LEU A CA 1
ATOM 659 C C . LEU A 1 86 ? 16.689 -25.350 -12.432 1.00 47.41 86 LEU A C 1
ATOM 661 O O . LEU A 1 86 ? 17.124 -25.567 -13.564 1.00 47.41 86 LEU A O 1
ATOM 665 N N . GLY A 1 87 ? 17.397 -25.644 -11.342 1.00 49.94 87 GLY A N 1
ATOM 666 C CA . GLY A 1 87 ? 18.433 -26.668 -11.361 1.00 49.94 87 GLY A CA 1
ATOM 667 C C . GLY A 1 87 ? 17.788 -28.055 -11.450 1.00 49.94 87 GLY A C 1
ATOM 668 O O . GLY A 1 87 ? 16.990 -28.416 -10.595 1.00 49.94 87 GLY A O 1
ATOM 669 N N . GLU A 1 88 ? 18.182 -28.824 -12.465 1.00 60.69 88 GLU A N 1
ATOM 670 C CA . GLU A 1 88 ? 18.039 -30.289 -12.560 1.00 60.69 88 GLU A CA 1
ATOM 671 C C . GLU A 1 88 ? 16.670 -30.870 -12.965 1.00 60.69 88 GLU A C 1
ATOM 673 O O . GLU A 1 88 ? 15.852 -31.318 -12.164 1.00 60.69 88 GLU A O 1
ATOM 678 N N . GLN A 1 89 ? 16.488 -30.980 -14.278 1.00 52.81 89 GLN A N 1
ATOM 679 C CA . GLN A 1 89 ? 16.167 -32.212 -15.024 1.00 52.81 89 GLN A CA 1
ATOM 680 C C . GLN A 1 89 ? 16.247 -31.785 -16.500 1.00 52.81 89 GLN A C 1
ATOM 682 O O . GLN A 1 89 ? 15.766 -30.712 -16.844 1.00 52.81 89 GLN A O 1
ATOM 687 N N . PHE A 1 90 ? 16.989 -32.439 -17.391 1.00 49.91 90 PHE A N 1
ATOM 688 C CA . PHE A 1 90 ? 16.872 -33.833 -17.806 1.00 49.91 90 PHE A CA 1
ATOM 689 C C . PHE A 1 90 ? 18.248 -34.386 -18.243 1.00 49.91 90 PHE A C 1
ATOM 691 O O . PHE A 1 90 ? 19.048 -33.636 -18.805 1.00 49.91 90 PHE A O 1
ATOM 698 N N . ASP A 1 91 ? 18.481 -35.671 -17.944 1.00 56.47 91 ASP A N 1
ATOM 699 C CA . ASP A 1 91 ? 19.626 -36.524 -18.342 1.00 56.47 91 ASP A CA 1
ATOM 700 C C . ASP A 1 91 ? 19.729 -36.720 -19.867 1.00 56.47 91 ASP A C 1
ATOM 702 O O . ASP A 1 91 ? 18.662 -36.863 -20.517 1.00 56.47 91 ASP A O 1
#

=== Feature glossary ===
Key to the feature types in this record:

pLDDT. pLDDT is the predicted lDDT-Cα score: AlphaFold's confidence that the local environment of each residue (all inter-atomic distances within 15 Å) is correctly placed. It is a per-residue number between 0 and 100, with higher meaning more reliable.

Radius of gyration, Cα contacts, bounding box. The geometric summary reports three shape descriptors. Rg (radius of gyration) measures how spread out the Cα atoms are about their centre of mass; compact globular proteins have small Rg, elongated or unfolded ones large. Cα contacts (<8 Å, |i−j|>4) count long-range residue pairs in spatial proximity — high for tightly packed folds, near zero for rods or random coil. The bounding-box extents give the protein's footprint along x, y, z in Å.

Backbone torsions (φ/ψ). Backbone dihedral angles. Every residue except chain termini has a φ (preceding-C → N → Cα → C) and a ψ (N → Cα → C → next-N). They are reported in degrees following the IUPAC sign convention. Secondary structure is essentially a statement about which (φ, ψ) basin each residue occupies.

Contact-map, Ramachandran, and PAE plots. Plot images: a contact map (which residues are close in 3D, as an N×N binary image), a Ramachandran scatter (backbone torsion angles, revealing secondary-structure composition at a glance), and — for AlphaFold structures — a PAE heatmap (pairwise prediction confidence).

Predicted aligned error. Predicted Aligned Error (PAE) is an AlphaFold confidence matrix: entry (i, j) is the expected error in the position of residue j, in ångströms, when the prediction is superimposed on the true structure at residue i. Low PAE within a block of residues means that block is internally rigid and well-predicted; high PAE between two blocks means their relative placement is uncertain even if each block individually is confident.

Secondary structure (3-state, P-SEA). Three-state secondary structure (P-SEA) collapses the eight DSSP classes into helix (a), strand (b), and coil (c). P-SEA assigns these from Cα geometry alone — distances and angles — without requiring backbone oxygens, so it works on any Cα trace.

Solvent-accessible surface area. Solvent-accessible surface area (SASA) is the area in Å² traced out by the centre of a 1.4 Å probe sphere (a water molecule) rolled over the protein's van der Waals surface (Shrake–Rupley / Lee–Richards construction). Buried residues have near-zero SASA; fully exposed residues can exceed 200 Å². The total SASA scales roughly with the number of surface residues.

Foldseek 3Di. The Foldseek 3Di string encodes local tertiary geometry as a 20-letter alphabet — one character per residue — derived from the relative positions of nearby Cα atoms. Unlike the amino-acid sequence, 3Di is a direct function of the 3D structure, so two proteins with the same fold have similar 3Di strings even at low sequence identity.

B-factor. For experimental (PDB) structures, the B-factor (temperature factor) quantifies the positional spread of each atom in the crystal — a combination of thermal vibration and static disorder — in units of Å². High B-factors mark flexible loops or poorly resolved regions; low B-factors mark the rigid, well-ordered core.

mmCIF coordinates. The mmCIF block holds the 3D Cartesian coordinates of each backbone atom (N, Cα, C, O) in ångströms. mmCIF is the PDB's canonical archive format — a tagged-loop text representation of the atomic model.

InterPro / GO / CATH / organism. Functional annotations link the protein to curated databases. InterPro entries identify conserved domains and families by matching the sequence against member-database signatures (Pfam, PROSITE, CDD, …). Gene Ontology (GO) terms describe molecular function, biological process, and cellular component in a controlled vocabulary. CATH places the structure in a hierarchical fold classification (Class/Architecture/Topology/Homologous-superfamily). The organism is the source species.

Rendered structure images. Structure images are PyMOL renders from six orthogonal camera directions. Cartoon representation draws helices as coils and strands as arrows; sticks shows the backbone as bonds; surface shows the solvent-excluded envelope. Rainbow coloring maps sequence position to hue (blue→red, N→C); chain coloring assigns a distinct color per polypeptide.

Sequence. This is the polypeptide sequence — one letter per residue, N-terminus first. Length ranges from a few dozen residues for small domains to over a thousand for large multi-domain proteins.

Secondary structure (8-state, DSSP). The SS8 string is DSSP's per-residue secondary-structure call. α-helix (H) means an i→i+4 H-bond ladder; β-strand (E) means the residue participates in a β-sheet; 3₁₀ (G) and π (I) are tighter and wider helices; T/S are turns/bends; '-' is loop.

Nearest PDB structures. Structural nearest neighbors (via Foldseek easy-search vs the PDB). Reported per hit: target PDB id, E-value, and alignment TM-score. A TM-score above ~0.5 is the conventional threshold for 'same fold'.